Protein AF-A0AAV5TQF0-F1 (afdb_monomer_lite)

pLDDT: mean 80.49, std 13.95, range [47.75, 95.56]

Foldseek 3Di:
DPPLVVVLVCCVVPLVVLLVVLVVLLCQQPPPPHPNPDVLSVLSNVLSVLVNVLSVLVVVVSVQPSDPVNCVVCVPVPPVVSVVVNVVSVPVSVVVNVVSVVVSVVVVVCVVVPD

Organism: NCBI:txid358040

Structure (mmCIF, N/CA/C/O backbone):
data_AF-A0AAV5TQF0-F1
#
_entry.id   AF-A0AAV5TQF0-F1
#
loop_
_atom_site.group_PDB
_atom_site.id
_atom_site.type_symbol
_atom_site.label_atom_id
_atom_site.label_alt_id
_atom_site.label_comp_id
_atom_site.label_asym_id
_atom_site.label_entity_id
_atom_site.label_seq_id
_atom_site.pdbx_PDB_ins_code
_atom_site.Cartn_x
_atom_site.Cartn_y
_atom_site.Cartn_z
_atom_site.occupancy
_atom_site.B_iso_or_equiv
_atom_site.auth_seq_id
_atom_site.auth_comp_id
_atom_site.auth_asym_id
_atom_site.auth_atom_id
_atom_site.pdbx_PDB_model_num
ATOM 1 N N . MET A 1 1 ? 12.283 -19.438 -21.745 1.00 57.38 1 MET A N 1
ATOM 2 C CA . MET A 1 1 ? 11.796 -18.248 -21.024 1.00 57.38 1 MET A CA 1
ATOM 3 C C . MET A 1 1 ? 12.977 -17.718 -20.237 1.00 57.38 1 MET A C 1
ATOM 5 O O . MET A 1 1 ? 13.553 -18.494 -19.477 1.00 57.38 1 MET A O 1
ATOM 9 N N . HIS A 1 2 ? 13.435 -16.497 -20.511 1.00 75.19 2 HIS A N 1
ATOM 10 C CA . HIS A 1 2 ? 14.531 -15.928 -19.731 1.00 75.19 2 HIS A CA 1
ATOM 11 C C . HIS A 1 2 ? 14.031 -15.659 -18.302 1.00 75.19 2 HIS A C 1
ATOM 13 O O . HIS A 1 2 ? 12.842 -15.403 -18.113 1.00 75.19 2 HIS A O 1
ATOM 19 N N . PRO A 1 3 ? 14.899 -15.715 -17.278 1.00 73.81 3 PRO A N 1
ATOM 20 C CA . PRO A 1 3 ? 14.489 -15.502 -15.885 1.00 73.81 3 PRO A CA 1
ATOM 21 C C . PRO A 1 3 ? 13.778 -14.154 -15.666 1.00 73.81 3 PRO A C 1
ATOM 23 O O . PRO A 1 3 ? 12.890 -14.053 -14.823 1.00 73.81 3 PRO A O 1
ATOM 26 N N . ILE A 1 4 ? 14.117 -13.147 -16.474 1.00 72.88 4 ILE A N 1
ATOM 27 C CA . ILE A 1 4 ? 13.498 -11.816 -16.473 1.00 72.88 4 ILE A CA 1
ATOM 28 C C . ILE A 1 4 ? 12.015 -11.883 -16.877 1.00 72.88 4 ILE A C 1
ATOM 30 O O . ILE A 1 4 ? 11.180 -11.251 -16.232 1.00 72.88 4 ILE A O 1
ATOM 34 N N . ASP A 1 5 ? 11.669 -12.702 -17.874 1.00 73.19 5 ASP A N 1
ATOM 35 C CA . ASP A 1 5 ? 10.291 -12.851 -18.360 1.00 73.19 5 ASP A CA 1
ATOM 36 C C . ASP A 1 5 ? 9.387 -13.472 -17.284 1.00 73.19 5 ASP A C 1
ATOM 38 O O . ASP A 1 5 ? 8.239 -13.068 -17.106 1.00 73.19 5 ASP A O 1
ATOM 42 N N . THR A 1 6 ? 9.908 -14.447 -16.533 1.00 79.06 6 THR A N 1
ATOM 43 C CA . THR A 1 6 ? 9.163 -15.119 -15.460 1.00 79.06 6 THR A CA 1
ATOM 44 C C . THR A 1 6 ? 8.867 -14.166 -14.306 1.00 79.06 6 THR A C 1
ATOM 46 O O . THR A 1 6 ? 7.733 -14.108 -13.834 1.00 79.06 6 THR A O 1
ATOM 49 N N . ILE A 1 7 ? 9.867 -13.391 -13.872 1.00 79.75 7 ILE A N 1
ATOM 50 C CA . ILE A 1 7 ? 9.698 -12.372 -12.826 1.00 79.75 7 ILE A CA 1
ATOM 51 C C . ILE A 1 7 ? 8.631 -11.366 -13.264 1.00 79.75 7 ILE A C 1
ATOM 53 O O . ILE A 1 7 ? 7.703 -11.078 -12.512 1.00 79.75 7 ILE A O 1
ATOM 57 N N . PHE A 1 8 ? 8.710 -10.898 -14.508 1.00 75.94 8 PHE A N 1
ATOM 58 C CA . PHE A 1 8 ? 7.750 -9.959 -15.067 1.00 75.94 8 PHE A CA 1
ATOM 59 C C . PHE A 1 8 ? 6.312 -10.499 -15.067 1.00 75.94 8 PHE A C 1
ATOM 61 O O . PHE A 1 8 ? 5.408 -9.826 -14.576 1.00 75.94 8 PHE A O 1
ATOM 68 N N . VAL A 1 9 ? 6.088 -11.726 -15.551 1.00 80.44 9 VAL A N 1
ATOM 69 C CA . VAL A 1 9 ? 4.750 -12.346 -15.565 1.00 80.44 9 VAL A CA 1
ATOM 70 C C . VAL A 1 9 ? 4.188 -12.488 -14.150 1.00 80.44 9 VAL A C 1
ATOM 72 O O . VAL A 1 9 ? 3.013 -12.185 -13.919 1.00 80.44 9 VAL A O 1
ATOM 75 N N . ILE A 1 10 ? 5.025 -12.882 -13.185 1.00 83.88 10 ILE A N 1
ATOM 76 C CA . ILE A 1 10 ? 4.626 -12.957 -11.776 1.00 83.88 10 ILE A CA 1
ATOM 77 C C . ILE A 1 10 ? 4.185 -11.575 -11.287 1.00 83.88 10 ILE A C 1
ATOM 79 O O . ILE A 1 10 ? 3.065 -11.451 -10.798 1.00 83.88 10 ILE A O 1
ATOM 83 N N . TYR A 1 11 ? 4.981 -10.524 -11.499 1.00 80.88 11 TYR A N 1
ATOM 84 C CA . TYR A 1 11 ? 4.615 -9.160 -11.098 1.00 80.88 11 TYR A CA 1
ATOM 85 C C . TYR A 1 11 ? 3.340 -8.652 -11.784 1.00 80.88 11 TYR A C 1
ATOM 87 O O . TYR A 1 11 ? 2.479 -8.069 -11.123 1.00 80.88 11 TYR A O 1
ATOM 95 N N . CYS A 1 12 ? 3.176 -8.909 -13.084 1.00 79.44 12 CYS A N 1
ATOM 96 C CA . CYS A 1 12 ? 1.983 -8.522 -13.836 1.00 79.44 12 CYS A CA 1
ATOM 97 C C . CYS A 1 12 ? 0.707 -9.201 -13.340 1.00 79.44 12 CYS A C 1
ATOM 99 O O . CYS A 1 12 ? -0.362 -8.611 -13.459 1.00 79.44 12 CYS A O 1
ATOM 101 N N . SER A 1 13 ? 0.804 -10.415 -12.801 1.00 85.38 13 SER A N 1
ATOM 102 C CA . SER A 1 13 ? -0.339 -11.124 -12.216 1.00 85.38 13 SER A CA 1
ATOM 103 C C . SER A 1 13 ? -0.575 -10.746 -10.747 1.00 85.38 13 SER A C 1
ATOM 105 O O . SER A 1 13 ? -1.718 -10.614 -10.313 1.00 85.38 13 SER A O 1
ATOM 107 N N . TYR A 1 14 ? 0.501 -10.492 -10.002 1.00 85.75 14 TYR A N 1
ATOM 108 C CA . TYR A 1 14 ? 0.480 -10.148 -8.584 1.00 85.75 14 TYR A CA 1
ATOM 109 C C . TYR A 1 14 ? -0.109 -8.759 -8.316 1.00 85.75 14 TYR A C 1
ATOM 111 O O . TYR A 1 14 ? -1.007 -8.621 -7.489 1.00 85.75 14 TYR A O 1
ATOM 119 N N . LEU A 1 15 ? 0.354 -7.731 -9.034 1.00 84.31 15 LEU A N 1
ATOM 120 C CA . LEU A 1 15 ? -0.073 -6.344 -8.818 1.00 84.31 15 LEU A CA 1
ATOM 121 C C . LEU A 1 15 ? -1.591 -6.123 -8.957 1.00 84.31 15 LEU A C 1
ATOM 123 O O . LEU A 1 15 ? -2.174 -5.546 -8.040 1.00 84.31 15 LEU A O 1
ATOM 127 N N . PRO A 1 16 ? -2.279 -6.566 -10.031 1.00 86.00 16 PRO A N 1
ATOM 128 C CA . PRO A 1 16 ? -3.724 -6.372 -10.136 1.00 86.00 16 PRO A CA 1
ATOM 129 C C . PRO A 1 16 ? -4.485 -7.135 -9.051 1.00 86.00 16 PRO A C 1
ATOM 131 O O . PRO A 1 16 ? -5.470 -6.620 -8.530 1.00 86.00 16 PRO A O 1
ATOM 134 N N . PHE A 1 17 ? -4.020 -8.327 -8.668 1.00 89.88 17 PHE A N 1
ATOM 135 C CA . PHE A 1 17 ? -4.629 -9.083 -7.577 1.00 89.88 17 PHE A CA 1
ATOM 136 C C . PHE A 1 17 ? -4.520 -8.334 -6.244 1.00 89.88 17 PHE A C 1
ATOM 138 O O . PHE A 1 17 ? -5.500 -8.211 -5.514 1.00 89.88 17 PHE A O 1
ATOM 145 N N . LEU A 1 18 ? -3.350 -7.766 -5.963 1.00 89.00 18 LEU A N 1
ATOM 146 C CA . LEU A 1 18 ? -3.095 -6.975 -4.766 1.00 89.00 18 LEU A CA 1
ATOM 147 C C . LEU A 1 18 ? -3.945 -5.689 -4.729 1.00 89.00 18 LEU A C 1
ATOM 149 O O . LEU A 1 18 ? -4.552 -5.383 -3.707 1.00 89.00 18 LEU A O 1
ATOM 153 N N . VAL A 1 19 ? -4.081 -4.984 -5.859 1.00 91.31 19 VAL A N 1
ATOM 154 C CA . VAL A 1 19 ? -4.998 -3.833 -5.984 1.00 91.31 19 VAL A CA 1
ATOM 155 C C . VAL A 1 19 ? -6.439 -4.243 -5.679 1.00 91.31 19 VAL A C 1
ATOM 157 O O . VAL A 1 19 ? -7.126 -3.555 -4.926 1.00 91.31 19 VAL A O 1
ATOM 160 N N . LEU A 1 20 ? -6.903 -5.368 -6.233 1.00 94.25 20 LEU A N 1
ATOM 161 C CA . LEU A 1 20 ? -8.255 -5.868 -5.982 1.00 94.25 20 LEU A CA 1
ATOM 162 C C . LEU A 1 20 ? -8.477 -6.211 -4.505 1.00 94.25 20 LEU A C 1
ATOM 164 O O . LEU A 1 20 ? -9.554 -5.923 -3.987 1.00 94.25 20 LEU A O 1
ATOM 168 N N . LEU A 1 21 ? -7.477 -6.776 -3.823 1.00 94.38 21 LEU A N 1
ATOM 169 C CA . LEU A 1 21 ? -7.559 -7.069 -2.392 1.00 94.38 21 LEU A CA 1
ATOM 170 C C . LEU A 1 21 ? -7.725 -5.799 -1.553 1.00 94.38 21 LEU A C 1
ATOM 172 O O . LEU A 1 21 ? -8.649 -5.739 -0.745 1.00 94.38 21 LEU A O 1
ATOM 176 N N . TYR A 1 22 ? -6.904 -4.771 -1.772 1.00 94.19 22 TYR A N 1
ATOM 177 C CA . TYR A 1 22 ? -7.030 -3.520 -1.017 1.00 94.19 22 TYR A CA 1
ATOM 178 C C . TYR A 1 22 ? -8.326 -2.773 -1.327 1.00 94.19 22 TYR A C 1
ATOM 180 O O . TYR A 1 22 ? -8.964 -2.230 -0.427 1.00 94.19 22 TYR A O 1
ATOM 188 N N . LEU A 1 23 ? -8.773 -2.781 -2.585 1.00 94.56 23 LEU A N 1
ATOM 189 C CA . LEU A 1 23 ? -10.079 -2.223 -2.938 1.00 94.56 23 LEU A CA 1
ATOM 190 C C . LEU A 1 23 ? -11.219 -2.992 -2.263 1.00 94.56 23 LEU A C 1
ATOM 192 O O . LEU A 1 23 ? -12.171 -2.373 -1.790 1.00 94.56 23 LEU A O 1
ATOM 196 N N . ALA A 1 24 ? -11.124 -4.322 -2.185 1.00 95.56 24 ALA A N 1
ATOM 197 C CA . ALA A 1 24 ? -12.096 -5.144 -1.478 1.00 95.56 24 ALA A CA 1
ATOM 198 C C . ALA A 1 24 ? -12.095 -4.856 0.030 1.00 95.56 24 ALA A C 1
ATOM 200 O O . ALA A 1 24 ? -13.169 -4.744 0.612 1.00 95.56 24 ALA A O 1
ATOM 201 N N . GLU A 1 25 ? -10.931 -4.679 0.656 1.00 94.25 25 GLU A N 1
ATOM 202 C CA . GLU A 1 25 ? -10.810 -4.291 2.066 1.00 94.25 25 GLU A CA 1
ATOM 203 C C . GLU A 1 25 ? -11.499 -2.948 2.343 1.00 94.25 25 GLU A C 1
ATOM 205 O O . GLU A 1 25 ? -12.391 -2.867 3.194 1.00 94.25 25 GLU A O 1
ATOM 210 N N . VAL A 1 26 ? -11.155 -1.914 1.568 1.00 94.69 26 VAL A N 1
ATOM 211 C CA . VAL A 1 26 ? -11.771 -0.583 1.671 1.00 94.69 26 VAL A CA 1
ATOM 212 C C . VAL A 1 26 ? -13.282 -0.676 1.465 1.00 94.69 26 VAL A C 1
ATOM 214 O O . VAL A 1 26 ? -14.054 -0.108 2.239 1.00 94.69 26 VAL A O 1
ATOM 217 N N . TRP A 1 27 ? -13.723 -1.436 0.461 1.00 95.06 27 TRP A N 1
ATOM 218 C CA . TRP A 1 27 ? -15.139 -1.646 0.181 1.00 95.06 27 TRP A CA 1
ATOM 219 C C . TRP A 1 27 ? -15.864 -2.345 1.334 1.00 95.06 27 TRP A C 1
ATOM 221 O O . TRP A 1 27 ? -16.926 -1.891 1.749 1.00 95.06 27 TRP A O 1
ATOM 231 N N . ILE A 1 28 ? -15.308 -3.431 1.876 1.00 94.12 28 ILE A N 1
ATOM 232 C CA . ILE A 1 28 ? -15.918 -4.206 2.964 1.00 94.12 28 ILE A CA 1
ATOM 233 C C . ILE A 1 28 ? -16.073 -3.355 4.223 1.00 94.12 28 ILE A C 1
ATOM 235 O O . ILE A 1 28 ? -17.095 -3.468 4.897 1.00 94.12 28 ILE A O 1
ATOM 239 N N . ILE A 1 29 ? -15.096 -2.505 4.542 1.00 93.25 29 ILE A N 1
ATOM 240 C CA . ILE A 1 29 ? -15.150 -1.671 5.746 1.00 93.25 29 ILE A CA 1
ATOM 241 C C . ILE A 1 29 ? -16.108 -0.490 5.547 1.00 93.25 29 ILE A C 1
ATOM 243 O O . ILE A 1 29 ? -16.965 -0.250 6.399 1.00 93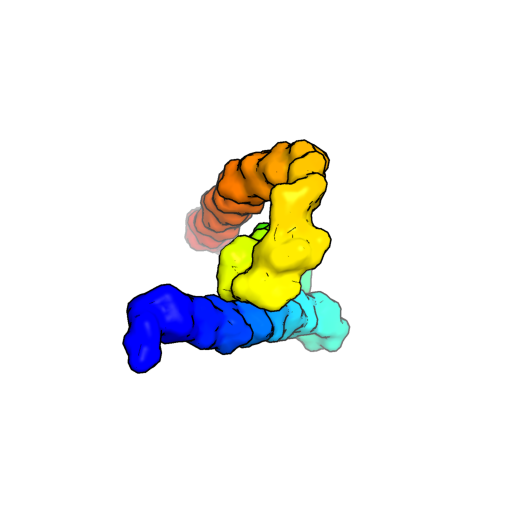.25 29 ILE A O 1
ATOM 247 N N . LEU A 1 30 ? -16.014 0.217 4.414 1.00 92.56 30 LEU A N 1
ATOM 248 C CA . LEU A 1 30 ? -16.798 1.432 4.154 1.00 92.56 30 LEU A CA 1
ATOM 249 C C . LEU A 1 30 ? -18.232 1.168 3.674 1.00 92.56 30 LEU A C 1
ATOM 251 O O . LEU A 1 30 ? -19.041 2.098 3.641 1.00 92.56 30 LEU A O 1
ATOM 255 N N . LYS A 1 31 ? -18.575 -0.070 3.297 1.00 93.38 31 LYS A N 1
ATOM 256 C CA . LYS A 1 31 ? -19.927 -0.412 2.842 1.00 93.38 31 LYS A CA 1
ATOM 257 C C . LYS A 1 31 ? -20.967 -0.038 3.915 1.00 93.38 31 LYS A C 1
ATOM 259 O O . LYS A 1 31 ? -20.825 -0.410 5.082 1.00 93.38 31 LYS A O 1
ATOM 264 N N . PRO A 1 32 ? -22.058 0.657 3.550 1.00 88.75 32 PRO A N 1
ATOM 265 C CA . PRO A 1 32 ? -23.103 1.001 4.505 1.00 88.75 32 PRO A CA 1
ATOM 266 C C . PRO A 1 32 ? -23.778 -0.264 5.054 1.00 88.75 32 PRO A C 1
ATOM 268 O O . PRO A 1 32 ? -24.040 -1.219 4.322 1.00 88.75 32 PRO A O 1
ATOM 271 N N . GLY A 1 33 ? -24.071 -0.261 6.356 1.00 86.69 33 GLY A N 1
ATOM 272 C CA . GLY A 1 33 ? -24.700 -1.396 7.043 1.00 86.69 33 GLY A CA 1
ATOM 273 C C . GLY A 1 33 ? -23.728 -2.466 7.551 1.00 86.69 33 GLY A C 1
ATOM 274 O O . GLY A 1 33 ? -24.180 -3.494 8.045 1.00 86.69 33 GLY A O 1
ATOM 275 N N . THR A 1 34 ? -22.415 -2.240 7.471 1.00 87.50 34 THR A N 1
ATOM 276 C CA . THR A 1 34 ? -21.418 -3.148 8.052 1.00 87.50 34 THR A CA 1
ATOM 277 C C . THR A 1 34 ? -21.357 -3.021 9.575 1.00 87.50 34 THR A C 1
ATOM 279 O O . THR A 1 34 ? -21.691 -1.988 10.166 1.00 87.50 34 THR A O 1
ATOM 282 N N . SER A 1 35 ? -20.887 -4.084 10.227 1.00 88.31 35 SER A N 1
ATOM 283 C CA . SER A 1 35 ? -20.572 -4.083 11.661 1.00 88.31 35 SER A CA 1
ATOM 284 C C . SER A 1 35 ? -19.238 -3.383 11.975 1.00 88.31 35 SER A C 1
ATOM 286 O O . SER A 1 35 ? -18.917 -3.156 13.140 1.00 88.31 35 SER A O 1
ATOM 288 N N . PHE A 1 36 ? -18.464 -3.000 10.953 1.00 85.19 36 PHE A N 1
ATOM 289 C CA . PHE A 1 36 ? -17.108 -2.450 11.055 1.00 85.19 36 PHE A CA 1
ATOM 290 C C . PHE A 1 36 ? -17.088 -0.931 11.291 1.00 85.19 36 PHE A C 1
ATOM 292 O O . PHE A 1 36 ? -16.467 -0.179 10.551 1.00 85.19 36 PHE A O 1
ATOM 299 N N . LYS A 1 37 ? -17.781 -0.460 12.336 1.00 81.31 37 LYS A N 1
ATOM 300 C CA . LYS A 1 37 ? -17.947 0.984 12.615 1.00 81.31 37 LYS A CA 1
ATOM 301 C C . LYS A 1 37 ? -16.939 1.571 13.607 1.00 81.31 37 LYS A C 1
ATOM 303 O O . LYS A 1 37 ? -16.930 2.777 13.829 1.00 81.31 37 LYS A O 1
ATOM 308 N N . SER A 1 38 ? -16.127 0.729 14.245 1.00 86.50 38 SER A N 1
ATOM 309 C CA . SER A 1 38 ? -15.136 1.182 15.228 1.00 86.50 38 SER A CA 1
ATOM 310 C C . SER A 1 38 ? -14.016 1.988 14.553 1.00 86.50 38 SER A C 1
ATOM 312 O O . SER A 1 38 ? -13.586 1.600 13.463 1.00 86.50 38 SER A O 1
ATOM 314 N N . PRO A 1 39 ? -13.472 3.038 15.206 1.00 85.31 39 PRO A N 1
ATOM 315 C CA . PRO A 1 39 ? -12.293 3.760 14.714 1.00 85.31 39 PRO A CA 1
ATOM 316 C C . PRO A 1 39 ? -11.091 2.839 14.471 1.00 85.31 39 PRO A C 1
ATOM 318 O O . PRO A 1 39 ? -10.233 3.146 13.650 1.00 85.31 39 PRO A O 1
ATOM 321 N N . PHE A 1 40 ? -11.063 1.671 15.118 1.00 89.12 40 PHE A N 1
ATOM 322 C CA . PHE A 1 40 ? -10.088 0.623 14.848 1.00 89.12 40 PHE A CA 1
ATOM 323 C C . PHE A 1 40 ? -10.078 0.180 13.376 1.00 89.12 40 PHE A C 1
ATOM 325 O O . PHE A 1 40 ? -9.008 0.044 12.796 1.00 89.12 40 PHE A O 1
ATOM 332 N N . TYR A 1 41 ? -11.246 0.010 12.746 1.00 89.62 41 TYR A N 1
ATOM 333 C CA . TYR A 1 41 ? -11.343 -0.424 11.345 1.00 89.62 41 TYR A CA 1
ATOM 334 C C . TYR A 1 41 ? -10.945 0.676 10.355 1.00 89.62 41 TYR A C 1
ATOM 336 O O . TYR A 1 41 ? -10.483 0.379 9.258 1.00 89.62 41 TYR A O 1
ATOM 344 N N . ILE A 1 42 ? -11.038 1.948 10.753 1.00 90.56 42 ILE A N 1
ATOM 345 C CA . ILE A 1 42 ? -10.579 3.075 9.930 1.00 90.56 42 ILE A CA 1
ATOM 346 C C . ILE A 1 42 ? -9.053 3.033 9.749 1.00 90.56 42 ILE A C 1
ATOM 348 O O . ILE A 1 42 ? -8.559 3.412 8.691 1.00 90.56 42 ILE A O 1
ATOM 352 N N . LEU A 1 43 ? -8.302 2.514 10.728 1.00 91.50 43 LEU A N 1
ATOM 353 C CA . LEU A 1 43 ? -6.848 2.344 10.604 1.00 91.50 43 LEU A CA 1
ATOM 354 C C . LEU A 1 43 ? -6.469 1.337 9.510 1.00 91.50 43 LEU A C 1
ATOM 356 O O . LEU A 1 43 ? -5.485 1.549 8.809 1.00 91.50 43 LEU A O 1
ATOM 360 N N . PHE A 1 44 ? -7.273 0.287 9.322 1.00 91.62 44 PHE A N 1
ATOM 361 C CA . PHE A 1 44 ? -7.090 -0.679 8.233 1.00 91.62 44 PHE A CA 1
ATOM 362 C C . PHE A 1 44 ? -7.375 -0.043 6.873 1.00 91.62 44 PHE A C 1
ATOM 364 O O . PHE A 1 44 ? -6.582 -0.185 5.950 1.00 91.62 44 PHE A O 1
ATOM 371 N N . VAL A 1 45 ? -8.431 0.773 6.776 1.00 93.88 45 VAL A N 1
ATOM 372 C CA . VAL A 1 45 ? -8.708 1.563 5.564 1.00 93.88 45 VAL A CA 1
ATOM 373 C C . VAL A 1 45 ? -7.552 2.511 5.248 1.00 93.88 45 VAL A C 1
ATOM 375 O O . VAL A 1 45 ? -7.127 2.589 4.099 1.00 93.88 45 VAL A O 1
ATOM 378 N N . ALA A 1 46 ? -7.016 3.214 6.250 1.00 93.06 46 ALA A N 1
ATOM 379 C CA . ALA A 1 46 ? -5.867 4.095 6.062 1.00 93.06 46 ALA A CA 1
ATOM 380 C C . ALA A 1 46 ? -4.639 3.320 5.557 1.00 93.06 46 ALA A C 1
ATOM 382 O O . ALA A 1 46 ? -3.973 3.782 4.633 1.00 93.06 46 ALA A O 1
ATOM 383 N N . ASN A 1 47 ? -4.385 2.128 6.105 1.00 92.94 47 ASN A N 1
ATOM 384 C CA . ASN A 1 47 ? -3.296 1.266 5.656 1.00 92.94 47 ASN A CA 1
ATOM 385 C C . ASN A 1 47 ? -3.496 0.812 4.201 1.00 92.94 47 ASN A C 1
ATOM 387 O O . ASN A 1 47 ? -2.624 1.029 3.367 1.00 92.94 47 ASN A O 1
ATOM 391 N N . ALA A 1 48 ? -4.682 0.307 3.857 1.00 93.44 48 ALA A N 1
ATOM 392 C CA . ALA A 1 48 ? -5.016 -0.099 2.492 1.00 93.44 48 ALA A CA 1
ATOM 393 C C . ALA A 1 48 ? -4.878 1.051 1.474 1.00 93.44 48 ALA A C 1
ATOM 395 O O . ALA A 1 48 ? -4.465 0.835 0.335 1.00 93.44 48 ALA A O 1
ATOM 396 N N . VAL A 1 49 ? -5.189 2.291 1.869 1.00 93.94 49 VAL A N 1
ATOM 397 C CA . VAL A 1 49 ? -4.995 3.475 1.016 1.00 93.94 49 VAL A CA 1
ATOM 398 C C . VAL A 1 49 ? -3.511 3.764 0.781 1.00 93.94 49 VAL A C 1
ATOM 400 O O . VAL A 1 49 ? -3.130 4.032 -0.358 1.00 93.94 49 VAL A O 1
ATOM 403 N N . VAL A 1 50 ? -2.669 3.697 1.817 1.00 93.00 50 VAL A N 1
ATOM 404 C CA . VAL A 1 50 ? -1.211 3.869 1.670 1.00 93.00 50 VAL A CA 1
ATOM 405 C C . VAL A 1 50 ? -0.642 2.811 0.724 1.00 93.00 50 VAL A C 1
ATOM 407 O O . VAL A 1 50 ? 0.162 3.142 -0.152 1.00 93.00 50 VAL A O 1
ATOM 410 N N . ASP A 1 51 ? -1.123 1.575 0.836 1.00 91.06 51 ASP A N 1
ATOM 411 C CA . ASP A 1 51 ? -0.687 0.454 0.006 1.00 91.06 51 ASP A CA 1
ATOM 412 C C . ASP A 1 51 ? -1.115 0.647 -1.453 1.00 91.06 51 ASP A C 1
ATOM 414 O O . ASP A 1 51 ? -0.307 0.481 -2.367 1.00 91.06 51 ASP A O 1
ATOM 418 N N . LEU A 1 52 ? -2.351 1.096 -1.695 1.00 91.75 52 LEU A N 1
ATOM 419 C CA . LEU A 1 52 ? -2.828 1.444 -3.036 1.00 91.75 52 LEU A CA 1
ATOM 420 C C . LEU A 1 52 ? -2.019 2.581 -3.670 1.00 91.75 52 LEU A C 1
ATOM 422 O O . LEU A 1 52 ? -1.734 2.526 -4.867 1.00 91.75 52 LEU A O 1
ATOM 426 N N . VAL A 1 53 ? -1.624 3.593 -2.892 1.00 89.75 53 VAL A N 1
ATOM 427 C CA . VAL A 1 53 ? -0.759 4.683 -3.374 1.00 89.75 53 VAL A CA 1
ATOM 428 C C . VAL A 1 53 ? 0.622 4.145 -3.742 1.00 89.75 53 VAL A C 1
ATOM 430 O O . VAL A 1 53 ? 1.108 4.418 -4.839 1.00 89.75 53 VAL A O 1
ATOM 433 N N . MET A 1 54 ? 1.229 3.330 -2.877 1.00 87.44 54 MET A N 1
ATOM 434 C CA . MET A 1 54 ? 2.524 2.702 -3.142 1.00 87.44 54 MET A CA 1
ATOM 435 C C . MET A 1 54 ? 2.482 1.851 -4.416 1.00 87.44 54 MET A C 1
ATOM 437 O O . MET A 1 54 ? 3.357 1.948 -5.279 1.00 87.44 54 MET A O 1
ATOM 441 N N . VAL A 1 55 ? 1.432 1.047 -4.570 1.00 86.25 55 VAL A N 1
ATOM 442 C CA . VAL A 1 55 ? 1.214 0.188 -5.736 1.00 86.25 55 VAL A CA 1
ATOM 443 C C . VAL A 1 55 ? 0.987 1.023 -6.994 1.00 86.25 55 VAL A C 1
ATOM 445 O O . VAL A 1 55 ? 1.584 0.746 -8.029 1.00 86.25 55 VAL A O 1
ATOM 448 N N . GLY A 1 56 ? 0.199 2.096 -6.916 1.00 83.25 56 GLY A N 1
ATOM 449 C CA . GLY A 1 56 ? -0.004 3.024 -8.029 1.00 83.25 56 GLY A CA 1
ATOM 450 C C . GLY A 1 56 ? 1.296 3.688 -8.493 1.00 83.25 56 GLY A C 1
ATOM 451 O O . GLY A 1 56 ? 1.582 3.718 -9.691 1.00 83.25 56 GLY A O 1
ATOM 452 N N . CYS A 1 57 ? 2.120 4.160 -7.553 1.00 78.69 57 CYS A N 1
ATOM 453 C CA . CYS A 1 57 ? 3.423 4.755 -7.853 1.00 78.69 57 CYS A CA 1
ATOM 454 C C . CYS A 1 57 ? 4.400 3.745 -8.474 1.00 78.69 57 CYS A C 1
ATOM 456 O O . CYS A 1 57 ? 5.135 4.093 -9.396 1.00 78.69 57 CYS A O 1
ATOM 458 N N . THR A 1 58 ? 4.388 2.493 -8.013 1.00 74.69 58 THR A N 1
ATOM 459 C CA . THR A 1 58 ? 5.306 1.445 -8.492 1.00 74.69 58 THR A CA 1
ATOM 460 C C . THR A 1 58 ? 4.856 0.798 -9.808 1.00 74.69 58 THR A C 1
ATOM 462 O O . THR A 1 58 ? 5.701 0.434 -10.625 1.00 74.69 58 THR A O 1
ATOM 465 N N . ILE A 1 59 ? 3.549 0.719 -10.098 1.00 71.94 59 ILE A N 1
ATOM 466 C CA . ILE A 1 59 ? 3.023 0.223 -11.388 1.00 71.94 59 ILE A CA 1
ATOM 467 C C . ILE A 1 59 ? 3.569 1.037 -12.570 1.00 71.94 59 ILE A C 1
ATOM 469 O O . ILE A 1 59 ? 3.870 0.464 -13.623 1.00 71.94 59 ILE A O 1
ATOM 473 N N . HIS A 1 60 ? 3.710 2.359 -12.409 1.00 63.22 60 HIS A N 1
ATOM 474 C CA . HIS A 1 60 ? 4.256 3.221 -13.457 1.00 63.22 60 HIS A CA 1
ATOM 475 C C . HIS A 1 60 ? 5.698 2.835 -13.823 1.00 63.22 60 HIS A C 1
ATOM 477 O O . HIS A 1 60 ? 6.041 2.812 -15.006 1.00 63.22 60 HIS A O 1
ATOM 483 N N . GLU A 1 61 ? 6.515 2.470 -12.832 1.00 56.75 61 GLU A N 1
ATOM 484 C CA . GLU A 1 61 ? 7.901 2.047 -13.038 1.00 56.75 61 GLU A CA 1
ATOM 485 C C . GLU A 1 61 ? 8.022 0.682 -13.709 1.00 56.75 61 GLU A C 1
ATOM 487 O O . GLU A 1 61 ? 8.767 0.540 -14.680 1.00 56.75 61 GLU A O 1
ATOM 492 N N . PHE A 1 62 ? 7.283 -0.325 -13.232 1.00 54.56 62 PHE A N 1
ATOM 493 C CA . PHE A 1 62 ? 7.405 -1.684 -13.770 1.00 54.56 62 PHE A CA 1
ATOM 494 C C . PHE A 1 62 ? 6.975 -1.771 -15.236 1.00 54.56 62 PHE A C 1
ATOM 496 O O . PHE A 1 62 ? 7.529 -2.566 -15.994 1.00 54.56 62 PHE A O 1
ATOM 503 N N . ARG A 1 63 ? 6.032 -0.927 -15.672 1.00 57.06 63 ARG A N 1
ATOM 504 C CA . ARG A 1 63 ? 5.646 -0.851 -17.086 1.00 57.06 63 ARG A CA 1
ATOM 505 C C . ARG A 1 63 ? 6.661 -0.123 -17.966 1.00 57.06 63 ARG A C 1
ATOM 507 O O . ARG A 1 63 ? 6.712 -0.440 -19.145 1.00 57.06 63 ARG A O 1
ATOM 514 N N . LEU A 1 64 ? 7.446 0.816 -17.434 1.00 53.47 64 LEU A N 1
ATOM 515 C CA . LEU A 1 64 ? 8.420 1.577 -18.227 1.00 53.47 64 LEU A CA 1
ATOM 516 C C . LEU A 1 64 ? 9.769 0.864 -18.355 1.00 53.47 64 LEU A C 1
ATOM 518 O O . LEU A 1 64 ? 10.350 0.873 -19.438 1.00 53.47 64 LEU A O 1
ATOM 522 N N . VAL A 1 65 ? 10.246 0.234 -17.275 1.00 52.59 65 VAL A N 1
ATOM 523 C CA . VAL A 1 65 ? 11.590 -0.368 -17.232 1.00 52.59 65 VAL A CA 1
ATOM 524 C C . VAL A 1 65 ? 11.640 -1.747 -17.902 1.00 52.59 65 VAL A C 1
ATOM 526 O O . VAL A 1 65 ? 12.642 -2.086 -18.525 1.00 52.59 65 VAL A O 1
ATOM 529 N N . PHE A 1 66 ? 10.568 -2.542 -17.808 1.00 52.12 66 PHE A N 1
ATOM 530 C CA . PHE A 1 66 ? 10.564 -3.931 -18.293 1.00 52.12 66 PHE A CA 1
ATOM 531 C C . PHE A 1 66 ? 9.987 -4.126 -19.699 1.00 52.12 66 PHE A C 1
ATOM 533 O O . PHE A 1 66 ? 10.121 -5.216 -20.252 1.00 52.12 66 PHE A O 1
ATOM 540 N N . PHE A 1 67 ? 9.366 -3.112 -20.308 1.00 52.78 67 PHE A N 1
ATOM 541 C CA . PHE A 1 67 ? 8.905 -3.219 -21.692 1.00 52.78 67 PHE A CA 1
ATOM 542 C C . PHE A 1 67 ? 10.016 -2.763 -22.659 1.00 52.78 67 PHE A C 1
ATOM 544 O O . PHE A 1 67 ? 10.289 -1.568 -22.766 1.00 52.78 67 PHE A O 1
ATOM 551 N N . PRO A 1 68 ? 10.626 -3.664 -23.453 1.00 51.28 68 PRO A N 1
ATOM 552 C CA . PRO A 1 68 ? 11.541 -3.253 -24.523 1.00 51.28 68 PRO A CA 1
ATOM 553 C C . PRO A 1 68 ? 10.848 -2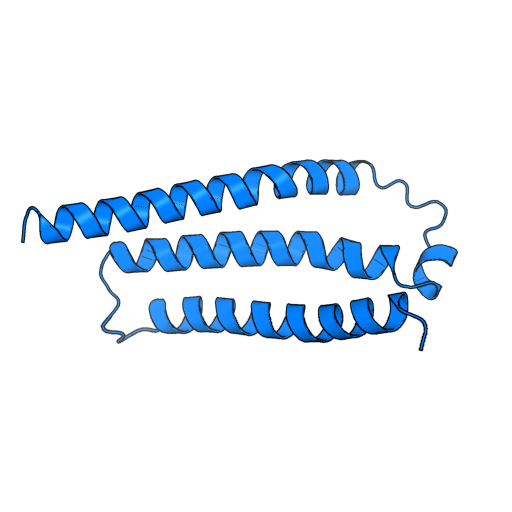.368 -25.582 1.00 51.28 68 PRO A C 1
ATOM 555 O O . PRO A 1 68 ? 11.494 -1.534 -26.208 1.00 51.28 68 PRO A O 1
ATOM 558 N N . LEU A 1 69 ? 9.517 -2.479 -25.726 1.00 47.75 69 LEU A N 1
ATOM 559 C CA . LEU A 1 69 ? 8.684 -1.591 -26.555 1.00 47.75 69 LEU A CA 1
ATOM 560 C C . LEU A 1 69 ? 8.575 -0.156 -26.005 1.00 47.75 69 LEU A C 1
ATOM 562 O O . LEU A 1 69 ? 8.399 0.770 -26.791 1.00 47.75 69 LEU A O 1
ATOM 566 N N . THR A 1 70 ? 8.681 0.048 -24.686 1.00 49.41 70 THR A N 1
ATOM 567 C CA . THR A 1 70 ? 8.698 1.388 -24.073 1.00 49.41 70 THR A CA 1
ATOM 568 C C . THR A 1 70 ? 10.113 1.940 -23.963 1.00 49.41 70 THR A C 1
ATOM 570 O O . THR A 1 70 ? 10.283 3.134 -24.162 1.00 49.41 70 THR A O 1
ATOM 573 N N . MET A 1 71 ? 11.134 1.101 -23.749 1.00 48.00 71 MET A N 1
ATOM 574 C CA . MET A 1 71 ? 12.546 1.522 -23.747 1.00 48.00 71 MET A CA 1
ATOM 575 C C . MET A 1 71 ? 12.936 2.278 -25.025 1.00 48.00 71 MET A C 1
ATOM 577 O O . MET A 1 71 ? 13.510 3.354 -24.939 1.00 48.00 71 MET A O 1
ATOM 581 N N . GLY A 1 72 ? 12.525 1.806 -26.208 1.00 53.19 72 GLY A N 1
ATOM 582 C CA . GLY A 1 72 ? 12.795 2.525 -27.463 1.00 53.19 72 GLY A CA 1
ATOM 583 C C . GLY A 1 72 ? 12.007 3.834 -27.643 1.00 53.19 72 GLY A C 1
ATOM 584 O O . GLY A 1 72 ? 12.443 4.715 -28.376 1.00 53.19 72 GLY A O 1
ATOM 585 N N . TYR A 1 73 ? 10.854 3.983 -26.980 1.00 48.44 73 TYR A N 1
ATOM 586 C CA . TYR A 1 73 ? 10.009 5.187 -27.062 1.00 48.44 73 TYR A CA 1
ATOM 587 C C . TYR A 1 73 ? 10.361 6.234 -25.989 1.00 48.44 73 TYR A C 1
ATOM 589 O O . TYR A 1 73 ? 10.057 7.416 -26.140 1.00 48.44 73 TYR A O 1
ATOM 597 N N . PHE A 1 74 ? 11.009 5.799 -24.906 1.00 51.56 74 PHE A N 1
ATOM 598 C CA . PHE A 1 74 ? 11.346 6.591 -23.724 1.00 51.56 74 PHE A CA 1
ATOM 599 C C . PHE A 1 74 ? 12.856 6.632 -23.440 1.00 51.56 74 PHE A C 1
ATOM 601 O O . PHE A 1 74 ? 13.250 7.000 -22.339 1.00 51.56 74 PHE A O 1
ATOM 608 N N . ASP A 1 75 ? 13.703 6.336 -24.428 1.00 56.06 75 ASP A N 1
ATOM 609 C CA . ASP A 1 75 ? 15.177 6.358 -24.316 1.00 56.06 75 ASP A CA 1
ATOM 610 C C . ASP A 1 75 ? 15.732 7.749 -23.911 1.00 56.06 75 ASP A C 1
ATOM 612 O O . ASP A 1 75 ? 16.869 7.884 -23.477 1.00 56.06 75 ASP A O 1
ATOM 616 N N . ASN A 1 76 ? 14.895 8.796 -23.999 1.00 57.16 76 ASN A N 1
ATOM 617 C CA . ASN A 1 76 ? 15.165 10.164 -23.531 1.00 57.16 76 ASN A CA 1
ATOM 618 C C . ASN A 1 76 ? 14.185 10.648 -22.438 1.00 57.16 76 ASN A C 1
ATOM 620 O O . ASN A 1 76 ? 14.050 11.851 -22.206 1.00 57.16 76 ASN A O 1
ATOM 624 N N . TYR A 1 77 ? 13.433 9.750 -21.794 1.00 59.31 77 TYR A N 1
ATOM 625 C CA . TYR A 1 77 ? 12.454 10.103 -20.761 1.00 59.31 77 TYR A CA 1
ATOM 626 C C . TYR A 1 77 ? 13.133 10.318 -19.408 1.00 59.31 77 TYR A C 1
ATOM 628 O O . TYR A 1 77 ? 12.931 9.576 -18.448 1.00 59.31 77 TYR A O 1
ATOM 636 N N . ASP A 1 78 ? 13.916 11.389 -19.322 1.00 61.09 78 ASP A N 1
ATOM 637 C CA . ASP A 1 78 ? 14.498 11.886 -18.078 1.00 61.09 78 ASP A CA 1
ATOM 638 C C . ASP A 1 78 ? 13.437 12.647 -17.265 1.00 61.09 78 ASP A C 1
ATOM 640 O O . ASP A 1 78 ? 13.498 13.857 -17.029 1.00 61.09 78 ASP A O 1
ATOM 644 N N . CYS A 1 79 ? 12.398 11.937 -16.821 1.00 70.06 79 CYS A N 1
ATOM 645 C CA . CYS A 1 79 ? 11.440 12.503 -15.881 1.00 70.06 79 CYS A CA 1
ATOM 646 C C . CYS A 1 79 ? 12.064 12.533 -14.477 1.00 70.06 79 CYS A C 1
ATOM 648 O O . CYS A 1 79 ? 11.770 11.694 -13.622 1.00 70.06 79 CYS A O 1
ATOM 650 N N . GLN A 1 80 ? 12.908 13.535 -14.207 1.00 71.25 80 GLN A N 1
ATOM 651 C CA . GLN A 1 80 ? 13.493 13.749 -12.876 1.00 71.25 80 GLN A CA 1
ATOM 652 C C . GLN A 1 80 ? 12.422 13.876 -11.784 1.00 71.25 80 GLN A C 1
ATOM 654 O O . GLN A 1 80 ? 12.631 13.454 -10.647 1.00 71.25 80 GLN A O 1
ATOM 659 N N . VAL A 1 81 ? 11.249 14.411 -12.136 1.00 71.44 81 VAL A N 1
ATOM 660 C CA . VAL A 1 81 ? 10.086 14.479 -11.243 1.00 71.44 81 VAL A CA 1
ATOM 661 C C . VAL A 1 81 ? 9.602 13.076 -10.881 1.00 71.44 81 VAL A C 1
ATOM 663 O O . VAL A 1 81 ? 9.408 12.795 -9.706 1.00 71.44 81 VAL A O 1
ATOM 666 N N . CYS A 1 82 ? 9.468 12.174 -11.851 1.00 72.50 82 CYS A N 1
ATOM 667 C CA . CYS A 1 82 ? 9.031 10.799 -11.630 1.00 72.50 82 CYS A CA 1
ATOM 668 C C . CYS A 1 82 ? 10.043 10.033 -10.762 1.00 72.50 82 CYS A C 1
ATOM 670 O O . CYS A 1 82 ? 9.651 9.364 -9.807 1.00 72.50 82 CYS A O 1
ATOM 672 N N . LEU A 1 83 ? 11.345 10.207 -11.026 1.00 72.62 83 LEU A N 1
ATOM 673 C CA . LEU A 1 83 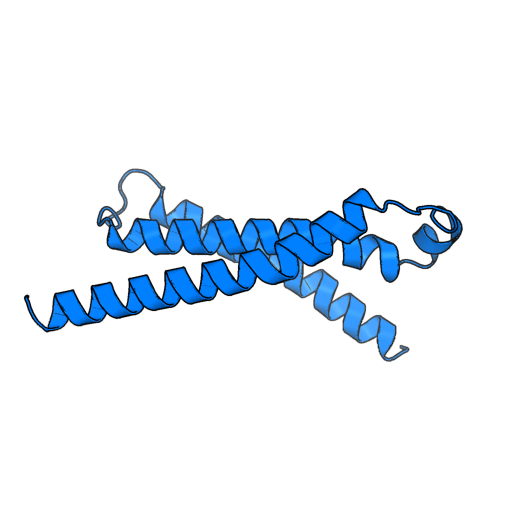? 12.427 9.621 -10.229 1.00 72.62 83 LEU A CA 1
ATOM 674 C C . LEU A 1 83 ? 12.423 10.132 -8.780 1.00 72.62 83 LEU A C 1
ATOM 676 O O . LEU A 1 83 ? 12.572 9.355 -7.836 1.00 72.62 83 LEU A O 1
ATOM 680 N N . ARG A 1 84 ? 12.236 11.441 -8.584 1.00 77.06 84 ARG A N 1
ATOM 681 C CA . ARG A 1 84 ? 12.168 12.046 -7.250 1.00 77.06 84 ARG A CA 1
ATOM 682 C C 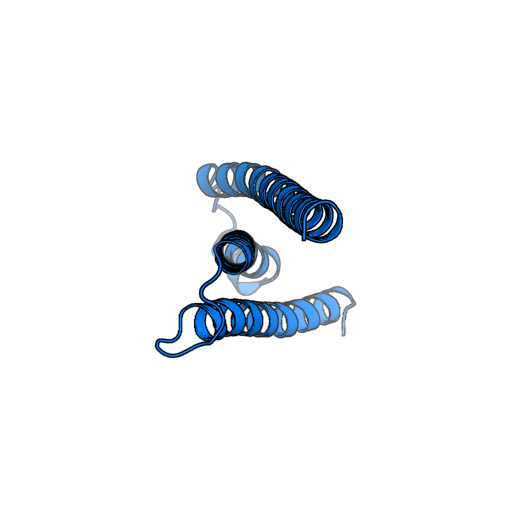. ARG A 1 84 ? 10.931 11.573 -6.497 1.00 77.06 84 ARG A C 1
ATOM 684 O O . ARG A 1 84 ? 11.052 11.121 -5.363 1.00 77.06 84 ARG A O 1
ATOM 691 N N . THR A 1 85 ? 9.774 11.609 -7.150 1.00 75.06 85 THR A N 1
ATOM 692 C CA . THR A 1 85 ? 8.504 11.111 -6.617 1.00 75.06 85 THR A CA 1
ATOM 693 C C . THR A 1 85 ? 8.618 9.643 -6.212 1.00 75.06 85 THR A C 1
ATOM 695 O O . THR A 1 85 ? 8.206 9.294 -5.108 1.00 75.06 85 THR A O 1
ATOM 698 N N . ARG A 1 86 ? 9.265 8.798 -7.027 1.00 74.88 86 ARG A N 1
ATOM 699 C CA . ARG A 1 86 ? 9.565 7.404 -6.673 1.00 74.88 86 ARG A CA 1
ATOM 700 C C . ARG A 1 86 ? 10.325 7.304 -5.368 1.00 74.88 86 ARG A C 1
ATOM 702 O O . ARG A 1 86 ? 9.889 6.586 -4.474 1.00 74.88 86 ARG A O 1
ATOM 709 N N . ILE A 1 87 ? 11.487 7.954 -5.296 1.00 76.06 87 ILE A N 1
ATOM 710 C CA . ILE A 1 87 ? 12.369 7.856 -4.131 1.00 76.06 87 ILE A CA 1
ATOM 711 C C . ILE A 1 87 ? 11.577 8.283 -2.898 1.00 76.06 87 ILE A C 1
ATOM 713 O O . ILE A 1 87 ? 11.527 7.558 -1.913 1.00 76.06 87 ILE A O 1
ATOM 717 N N . THR A 1 88 ? 10.861 9.400 -2.992 1.00 82.75 88 THR A N 1
ATOM 718 C CA . THR A 1 88 ? 10.023 9.907 -1.910 1.00 82.75 88 THR A CA 1
ATOM 719 C C . THR A 1 88 ? 8.957 8.899 -1.464 1.00 82.75 88 THR A C 1
ATOM 721 O O . THR A 1 88 ? 8.927 8.555 -0.285 1.00 82.75 88 THR A O 1
ATOM 724 N N . PHE A 1 89 ? 8.123 8.368 -2.363 1.00 81.88 89 PHE A N 1
ATOM 725 C CA . PHE A 1 89 ? 7.070 7.415 -1.980 1.00 81.88 89 PHE A CA 1
ATOM 726 C C . PHE A 1 89 ? 7.619 6.056 -1.529 1.00 81.88 89 PHE A C 1
ATOM 728 O O . PHE A 1 89 ? 7.051 5.451 -0.624 1.00 81.88 89 PHE A O 1
ATOM 735 N N . SER A 1 90 ? 8.758 5.616 -2.068 1.00 79.12 90 SER A N 1
ATOM 736 C CA . SER A 1 90 ? 9.420 4.370 -1.652 1.00 79.12 90 SER A CA 1
ATOM 737 C C . SER A 1 90 ? 9.941 4.424 -0.215 1.00 79.12 90 SER A C 1
ATOM 739 O O . SER A 1 90 ? 10.128 3.377 0.390 1.00 79.12 90 SER A O 1
ATOM 741 N N . TYR A 1 91 ? 10.159 5.619 0.344 1.00 82.38 91 TYR A N 1
ATOM 742 C CA . TYR A 1 91 ? 10.507 5.792 1.758 1.00 82.38 91 TYR A CA 1
ATOM 743 C C . TYR A 1 91 ? 9.293 6.149 2.622 1.00 82.38 91 TYR A C 1
ATOM 745 O O . TYR A 1 91 ? 9.139 5.612 3.716 1.00 82.38 91 TYR A O 1
ATOM 753 N N . ILE A 1 92 ? 8.417 7.037 2.141 1.00 87.38 92 ILE A N 1
ATOM 754 C CA . ILE A 1 92 ? 7.272 7.520 2.923 1.00 87.38 92 ILE A CA 1
ATOM 755 C C . ILE A 1 92 ? 6.211 6.432 3.107 1.00 87.38 92 ILE A C 1
ATOM 757 O O . ILE A 1 92 ? 5.695 6.293 4.216 1.00 87.38 92 ILE A O 1
ATOM 761 N N . CYS A 1 93 ? 5.874 5.662 2.065 1.00 87.31 93 CYS A N 1
ATOM 762 C CA . CYS A 1 93 ? 4.831 4.637 2.162 1.00 87.31 93 CYS A CA 1
ATOM 763 C C . CYS A 1 93 ? 5.199 3.535 3.170 1.00 87.31 93 CYS A C 1
ATOM 765 O O . CYS A 1 93 ? 4.413 3.357 4.099 1.00 87.31 93 CYS A O 1
ATOM 767 N N . PRO A 1 94 ? 6.386 2.891 3.106 1.00 86.94 94 PRO A N 1
ATOM 768 C CA . PRO A 1 94 ? 6.767 1.885 4.101 1.00 86.94 94 PRO A CA 1
ATOM 769 C C . PRO A 1 94 ? 6.820 2.436 5.524 1.00 86.94 94 PRO A C 1
ATOM 771 O O . PRO A 1 94 ? 6.294 1.822 6.444 1.00 86.94 94 PRO A O 1
ATOM 774 N N . PHE A 1 95 ? 7.359 3.646 5.706 1.00 89.81 95 PHE A N 1
ATOM 775 C CA . PHE A 1 95 ? 7.373 4.287 7.021 1.00 89.81 95 PHE A CA 1
ATOM 776 C C . PHE A 1 95 ? 5.956 4.526 7.566 1.00 89.81 95 PHE A C 1
ATOM 778 O O . PHE A 1 95 ? 5.688 4.319 8.750 1.00 89.81 95 PHE A O 1
ATOM 785 N N . THR A 1 96 ? 5.031 4.946 6.702 1.00 90.44 96 THR A N 1
ATOM 786 C CA . THR A 1 96 ? 3.632 5.173 7.084 1.00 90.44 96 THR A CA 1
ATOM 787 C C . THR A 1 96 ? 2.927 3.853 7.400 1.00 90.44 96 THR A C 1
ATOM 789 O O . THR A 1 96 ? 2.195 3.795 8.387 1.00 90.44 96 THR A O 1
ATOM 792 N N . GLN A 1 97 ? 3.177 2.788 6.628 1.00 91.25 97 GLN A N 1
ATOM 793 C CA . GLN A 1 97 ? 2.673 1.439 6.911 1.00 91.25 97 GLN A CA 1
ATOM 794 C C . GLN A 1 97 ? 3.175 0.934 8.267 1.00 91.25 97 GLN A C 1
ATOM 796 O O . GLN A 1 97 ? 2.380 0.486 9.090 1.00 91.25 97 GLN A O 1
ATOM 801 N N . ASP A 1 98 ? 4.474 1.055 8.546 1.00 91.69 98 ASP A N 1
ATOM 802 C CA . ASP A 1 98 ? 5.062 0.630 9.819 1.00 91.69 98 ASP A CA 1
ATOM 803 C C . ASP A 1 98 ? 4.454 1.392 11.000 1.00 91.69 98 ASP A C 1
ATOM 805 O O . ASP A 1 98 ? 4.102 0.793 12.021 1.00 91.69 98 ASP A O 1
ATOM 809 N N . LEU A 1 99 ? 4.252 2.704 10.850 1.00 93.12 99 LEU A N 1
ATOM 810 C CA . LEU A 1 99 ? 3.604 3.526 11.867 1.00 93.12 99 LEU A CA 1
ATOM 811 C C . LEU A 1 99 ? 2.142 3.109 12.088 1.00 93.12 99 LEU A C 1
ATOM 813 O O . LEU A 1 99 ? 1.714 2.958 13.234 1.00 93.12 99 LEU A O 1
ATOM 817 N N . LEU A 1 100 ? 1.376 2.891 11.015 1.00 92.00 100 LEU A N 1
ATOM 818 C CA . LEU A 1 100 ? -0.014 2.434 11.098 1.00 92.00 100 LEU A CA 1
AT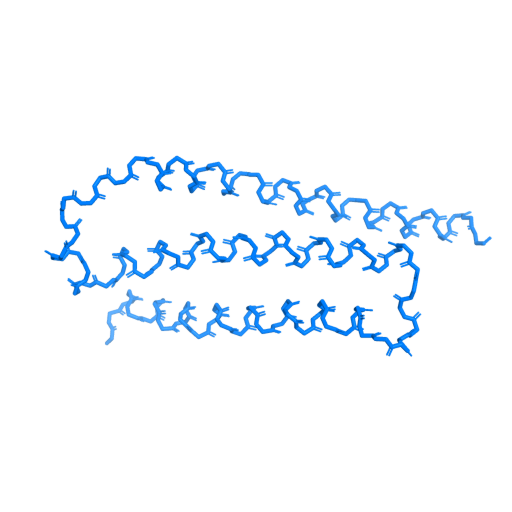OM 819 C C . LEU A 1 100 ? -0.109 1.058 11.761 1.00 92.00 100 LEU A C 1
ATOM 821 O O . LEU A 1 100 ? -0.926 0.870 12.663 1.00 92.00 100 LEU A O 1
ATOM 825 N N . ASN A 1 101 ? 0.774 0.129 11.401 1.00 91.88 101 ASN A N 1
ATOM 826 C CA . ASN A 1 101 ? 0.862 -1.191 12.016 1.00 91.88 101 ASN A CA 1
ATOM 827 C C . ASN A 1 101 ? 1.193 -1.101 13.513 1.00 91.88 101 ASN A C 1
ATOM 829 O O . ASN A 1 101 ? 0.558 -1.782 14.325 1.00 91.88 101 ASN A O 1
ATOM 833 N N . CYS A 1 102 ? 2.108 -0.209 13.908 1.00 93.12 102 CYS A N 1
ATOM 834 C CA . CYS A 1 102 ? 2.395 0.071 15.316 1.00 93.12 102 CYS A CA 1
ATOM 835 C C . CYS A 1 102 ? 1.157 0.596 16.059 1.00 93.12 102 CYS A C 1
ATOM 837 O O . CYS A 1 102 ? 0.845 0.130 17.156 1.00 93.12 102 CYS A O 1
ATOM 839 N N . ILE A 1 103 ? 0.414 1.532 15.462 1.00 92.31 103 ILE A N 1
ATOM 840 C CA . ILE A 1 103 ? -0.801 2.106 16.060 1.00 92.31 103 ILE A CA 1
ATOM 841 C C . ILE A 1 103 ? -1.908 1.050 16.185 1.00 92.31 103 ILE A C 1
ATOM 843 O O . ILE A 1 103 ? -2.607 1.000 17.200 1.00 92.31 103 ILE A O 1
ATOM 847 N N . ILE A 1 104 ? -2.073 0.179 15.187 1.00 91.88 104 ILE A N 1
ATOM 848 C CA . ILE A 1 104 ? -3.023 -0.942 15.230 1.00 91.88 104 ILE A CA 1
ATOM 849 C C . ILE A 1 104 ? -2.651 -1.906 16.363 1.00 91.88 104 ILE A C 1
ATOM 851 O O . ILE A 1 104 ? -3.520 -2.298 17.148 1.00 91.88 104 ILE A O 1
ATOM 855 N N . ALA A 1 105 ? -1.368 -2.253 16.489 1.00 91.69 105 ALA A N 1
ATOM 856 C CA . ALA A 1 105 ? -0.873 -3.112 17.561 1.00 91.69 105 ALA A CA 1
ATOM 857 C C . ALA A 1 105 ? -1.101 -2.485 18.947 1.00 91.69 105 ALA A C 1
ATOM 859 O O . ALA A 1 105 ? -1.585 -3.159 19.858 1.00 91.69 105 ALA A O 1
ATOM 860 N N . PHE A 1 106 ? -0.838 -1.184 19.096 1.00 91.69 106 PHE A N 1
ATOM 861 C CA . PHE A 1 106 ? -1.048 -0.463 20.351 1.00 91.69 106 PHE A CA 1
ATOM 862 C C . PHE A 1 106 ? -2.531 -0.368 20.736 1.00 91.69 106 PHE A C 1
ATOM 864 O O . PHE A 1 106 ? -2.886 -0.555 21.903 1.00 91.69 106 PHE A O 1
ATOM 871 N N . ASN A 1 107 ? -3.418 -0.142 19.762 1.00 89.50 107 ASN A N 1
ATOM 872 C CA . ASN A 1 107 ? -4.864 -0.168 19.991 1.00 89.50 107 ASN A CA 1
ATOM 873 C C . ASN A 1 107 ? -5.335 -1.545 20.470 1.00 89.50 107 ASN A C 1
ATOM 875 O O . ASN A 1 107 ? -6.098 -1.628 21.433 1.00 89.50 107 ASN A O 1
ATOM 879 N N . ARG A 1 108 ? -4.838 -2.629 19.857 1.00 88.69 108 ARG A N 1
ATOM 880 C CA . ARG A 1 108 ? -5.130 -3.995 20.318 1.00 88.69 108 ARG A CA 1
ATOM 881 C C . ARG A 1 108 ? -4.642 -4.221 21.745 1.00 88.69 108 ARG A C 1
ATOM 883 O O . ARG A 1 108 ? -5.416 -4.694 22.573 1.00 88.69 108 ARG A O 1
ATOM 890 N N . LEU A 1 109 ? -3.406 -3.833 22.056 1.00 91.75 109 LEU A N 1
ATOM 891 C CA . LEU A 1 109 ? -2.860 -3.962 23.407 1.00 91.75 109 LEU A CA 1
ATOM 892 C C . LEU A 1 109 ? -3.715 -3.203 24.433 1.00 91.75 109 LEU A C 1
ATOM 894 O O . LEU A 1 109 ? -4.083 -3.760 25.463 1.00 91.75 109 LEU A O 1
ATOM 898 N N . THR A 1 110 ? -4.094 -1.963 24.120 1.00 89.88 110 THR A N 1
ATOM 899 C CA . THR A 1 110 ? -4.920 -1.127 25.001 1.00 89.88 110 THR A CA 1
ATOM 900 C C . THR A 1 110 ? -6.293 -1.752 25.240 1.00 89.88 110 THR A C 1
ATOM 902 O O . THR A 1 110 ? -6.740 -1.785 26.383 1.00 89.88 110 THR A O 1
ATOM 905 N N . SER A 1 111 ? -6.925 -2.311 24.201 1.00 86.69 111 SER A N 1
ATOM 906 C CA . SER A 1 111 ? -8.225 -2.987 24.329 1.00 86.69 111 SER A CA 1
ATOM 907 C C . SER A 1 111 ? -8.181 -4.242 25.206 1.00 86.69 111 SER A C 1
ATOM 909 O O . SER A 1 111 ? -9.162 -4.568 25.860 1.00 86.69 111 SER A O 1
ATOM 911 N N . ILE A 1 112 ? -7.037 -4.933 25.253 1.00 90.19 112 ILE A N 1
ATOM 912 C CA . ILE A 1 112 ? -6.844 -6.106 26.115 1.00 90.19 112 ILE A CA 1
ATOM 913 C C . ILE A 1 112 ? -6.559 -5.669 27.557 1.00 90.19 112 ILE A C 1
ATOM 915 O O . ILE A 1 112 ? -7.056 -6.277 28.499 1.00 90.19 112 ILE A O 1
ATOM 919 N N . MET A 1 113 ? -5.750 -4.620 27.739 1.00 88.62 113 MET A N 1
ATOM 920 C CA . MET A 1 113 ? -5.371 -4.122 29.066 1.00 88.62 113 MET A CA 1
ATOM 921 C C . MET A 1 113 ? -6.504 -3.379 29.782 1.00 88.62 113 MET A C 1
ATOM 923 O O . MET A 1 113 ? -6.528 -3.350 31.012 1.00 88.62 113 MET A O 1
ATOM 927 N N . LYS A 1 114 ? -7.409 -2.744 29.032 1.00 80.19 114 LYS A N 1
ATOM 928 C CA . LYS A 1 114 ? -8.567 -2.005 29.546 1.00 80.19 114 LYS A CA 1
ATOM 929 C C . LYS A 1 114 ? -9.825 -2.427 28.770 1.00 80.19 114 LYS A C 1
ATOM 931 O O . LYS A 1 114 ? -10.196 -1.712 27.837 1.00 80.19 114 LYS A O 1
ATOM 936 N N . PRO A 1 115 ? -10.406 -3.594 29.106 1.00 64.50 115 PRO A N 1
ATOM 937 C CA . PRO A 1 115 ? -11.627 -4.087 28.474 1.00 64.50 115 PRO A CA 1
ATOM 938 C C . PRO A 1 115 ? -12.850 -3.217 28.788 1.00 64.50 115 PRO A C 1
ATOM 940 O O . PRO A 1 115 ? -12.880 -2.593 29.876 1.00 64.50 115 PRO A O 1
#

Secondary structure (DSSP, 8-state):
--HHHHHHHHHHHHHHHHHHHHHHHHHHHHSTT-S--SHHHHHHHHHHHHHHHHHHHHHHHHHHHS-HHHHTTSTT---HHHHHHHHHHHHHHHHHHHHHHHHHHHHHHHHHH--

Sequence (115 aa):
MHPIDTIFVIYCSYLPFLVLLYLAEVWIILKPGTSFKSPFYILFVANAVVDLVMVGCTIHEFRLVFFPLTMGYFDNYDCQVCLRTRITFSYICPFTQDLLNCIIAFNRLTSIMKP

InterPro domains:
  IPR000609 7TM GPCR, serpentine receptor class g (Srg) [PF02118] (8-115)

Radius of gyration: 18.48 Å; chains: 1; bounding box: 40×33×57 Å

=== Feature glossary ===
A reading guide for the features in this record.

Start from the sequence.

  · Sequence gives the chain of amino acids in standard one-letter code (A=alanine, C=cysteine, …, Y=tyrosine), read N→C. It is the only feature that is directly encoded by the gene; all structural features are derived from the folded form of this sequence.

Fold it, and you get atomic coordinates and the backbone conformation that goes with them.

  · The mmCIF table is the protein's shape written out atom by atom. For each backbone N, Cα, C, and carbonyl O, it records an (x, y, z) coordinate triple in Å plus the residue type, chain letter, and residue number.

  · Backbone dihedral angles. Every residue except chain termini has a φ (preceding-C → N → Cα → C) and a ψ (N → Cα → C → next-N). They are reported in degrees following the IUPAC sign convention. Secondary structure is essentially a statement about which (φ, ψ) basin each residue occupies.

  · DSSP 8-state secondary structure assigns each residue one of H (α-helix), G (3₁₀-helix), I (π-helix), E (extended β-strand), B (isolated β-bridge), T (hydrogen-bonded turn), S (bend), or '-' (coil). The assignment is computed from backbone hydrogen-bond geometry via the Kabsch–Sander algorithm.

  · P-SEA three-state annotation labels each residue as helix, strand, or coil based purely on the geometry of the Cα trace. It serves as a fallback when the full backbone (and thus DSSP) is unavailable.

Summarize the fold with a handful of shape descriptors and a per-residue structural alphabet.

  · Radius of gyration (Rg) is the root-mean-square distance of Cα atoms from their centroid — a single number for overall size and compactness. A globular domain of N residues has Rg ≈ 2.2·N^0.38 Å; an extended or disordered chain has a much larger Rg. The Cα contact count is the number of residue pairs whose Cα atoms are within 8 Å and are more than four positions apart in sequence — a standard proxy for tertiary packing density. The bounding box is the smallest axis-aligned box enclosing all Cα atoms.

  · Foldseek's 3Di representation compresses backbone geometry into a per-residue letter drawn from a learned twenty-state alphabet. It captures the tertiary interaction pattern around each residue — which residues are packed against it in space, regardless of where they are in sequence.

  · Accessible surface area quantifies burial. A residue with SASA near zero is packed into the hydrophobic core; one with SASA >100 Å² sits on the surface. Computed here via the Shrake–Rupley numerical algorithm with a 1.4 Å probe.

Ask how reliable the model is.

  · For AlphaFold models, the B-factor field carries pLDDT — the model's own estimate of local accuracy on a 0–100 scale. Regions with pLDDT<50 should be treated as essentially unmodeled; they often correspond to intrinsically disordered segments.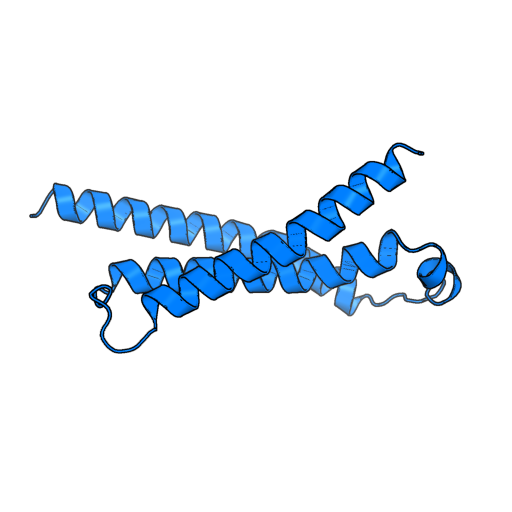

  · For experimental (PDB) structures, the B-factor (temperature factor) quantifies the positional spread of each atom in the crystal — a combination of thermal vibration and static disorder — in units of Å². High B-factors mark flexible loops or poorly resolved regions; low B-factors mark the rigid, well-ordered core.

  · PAE(i, j) answers: if I align the predicted and true structures on residue i, how far off (in Å) do I expect residue j to be? A block-diagonal PAE matrix with low values on the blocks and high values off-diagonal is the signature of a multi-domain protein with confidently predicted domains but uncertain inter-domain orientation.

Place it in context: what it resembles, what it is annotated as, and how it looks.

  · Structural nearest neighbors (via Foldseek easy-search vs the PDB). Reported per hit: target PDB id, E-value, and alignment TM-score. A TM-score above ~0.5 is the conventional threshold for 'same fold'.

  · Functional annotations link the protein to curated databases. InterPro entries identify conserved domains and families by matching the sequence against member-database signatures (Pfam, PROSITE, CDD, …). Gene Ontology (GO) terms describe molecular function, biological process, and cellular component in a controlled vocabulary. CATH places the structure in a hierarchical fold classification (Class/Architecture/Topology/Homologous-superfamily). The organism is the source species.

  · Plot images: a contact map (which residues are close in 3D, as an N×N binary image), a Ramachandran scatter (backbone torsion angles, revealing secondary-structure composition at a glance), and — for AlphaFold structures — a PAE heatmap (pairwise prediction confidence).

  · Structure images are PyMOL renders from six orthogonal camera directions. Cartoon representation draws helices as coils and strands as arrows; sticks shows the backbone as bonds; surface shows the solvent-excluded envelope. Rainbow coloring maps sequence position to hue (blue→red, N→C); chain coloring assigns a distinct color per polypeptide.